Protein AF-A0AAF0Q0V6-F1 (afdb_monomer_lite)

Foldseek 3Di:
DDPDDDDPPDDPDDPVCVPPLQDDPVCVVLVVVLVCQCPDPDNVSRDDVVVSLVSVCVGPSCVVCVVVVVNDD

Sequence (73 aa):
MGLERVQPGCSLVHQILVGDPGFDLLDGAAITKLAKQCVEEQPKKRPNMKEVVARLEGLRAVQEHGEEINVHP

Organism: Solanum verrucosum (NCBI:txid315347)

pLDDT: mean 83.27, std 16.85, range [35.31, 98.62]

Secondary structure (DSSP, 8-state):
-------TT--SS-GGGTT-TT--TTTHHHHHHHHHHHT-SSGGGSPPHHHHHHHHHTSHHHHHHTTTTT---

Structure (mmCIF, N/CA/C/O backbone):
data_AF-A0AAF0Q0V6-F1
#
_entry.id   AF-A0AAF0Q0V6-F1
#
loop_
_atom_site.group_PDB
_atom_site.id
_atom_site.type_symbol
_atom_site.label_atom_id
_atom_site.label_alt_id
_atom_site.label_comp_id
_atom_site.label_asym_id
_atom_site.label_entity_id
_atom_site.label_seq_id
_atom_site.pdbx_PDB_ins_code
_atom_site.Cartn_x
_atom_site.Cartn_y
_atom_site.Cartn_z
_atom_site.occupancy
_atom_site.B_iso_or_equiv
_atom_site.auth_seq_id
_atom_site.auth_comp_id
_atom_site.auth_asym_id
_atom_site.auth_atom_id
_atom_site.pdbx_PDB_model_num
ATOM 1 N N . MET A 1 1 ? -10.733 27.226 -9.228 1.00 35.31 1 MET A N 1
ATOM 2 C CA . MET A 1 1 ? -11.111 25.801 -9.324 1.00 35.31 1 MET A CA 1
ATOM 3 C C . MET A 1 1 ? -10.813 25.370 -10.755 1.00 35.31 1 MET A C 1
ATOM 5 O O . MET A 1 1 ? -11.629 25.596 -11.634 1.00 35.31 1 MET A O 1
ATOM 9 N N . GLY A 1 2 ? -9.581 24.934 -11.023 1.00 39.44 2 GLY A N 1
ATOM 10 C CA . GLY A 1 2 ? -9.161 24.498 -12.355 1.00 39.44 2 GLY A CA 1
ATOM 11 C C . GLY A 1 2 ? -9.101 22.981 -12.366 1.00 39.44 2 GLY A C 1
ATOM 12 O O . GLY A 1 2 ? -8.221 22.413 -11.734 1.00 39.44 2 GLY A O 1
ATOM 13 N N . LEU A 1 3 ? -10.060 22.329 -13.022 1.00 54.06 3 LEU A N 1
ATOM 14 C CA . LEU A 1 3 ? -9.913 20.926 -13.394 1.00 54.06 3 LEU A CA 1
ATOM 15 C C . LEU A 1 3 ? -9.036 20.916 -14.647 1.00 54.06 3 LEU A C 1
ATOM 17 O O . LEU A 1 3 ? -9.539 21.031 -15.767 1.00 54.06 3 LEU A O 1
ATOM 21 N N . GLU A 1 4 ? -7.720 20.904 -14.448 1.00 49.44 4 GLU A N 1
ATOM 22 C CA . GLU A 1 4 ? -6.780 20.764 -15.554 1.00 49.44 4 GLU A CA 1
ATOM 23 C C . GLU A 1 4 ? -7.006 19.403 -16.212 1.00 49.44 4 GLU A C 1
ATOM 25 O O . GLU A 1 4 ? -7.064 18.353 -15.572 1.00 49.44 4 GLU A O 1
ATOM 30 N N . ARG A 1 5 ? -7.257 19.464 -17.517 1.00 51.78 5 ARG A N 1
ATOM 31 C CA . ARG A 1 5 ? -7.622 18.331 -18.356 1.00 51.78 5 ARG A CA 1
ATOM 32 C C . ARG A 1 5 ? -6.451 17.350 -18.370 1.00 51.78 5 ARG A C 1
ATOM 34 O O . ARG A 1 5 ? -5.381 17.705 -18.850 1.00 51.78 5 ARG A O 1
ATOM 41 N N . VAL A 1 6 ? -6.662 16.121 -17.894 1.00 54.53 6 VAL A N 1
ATOM 42 C CA . VAL A 1 6 ? -5.715 15.014 -18.101 1.00 54.53 6 VAL A CA 1
ATOM 43 C C . VAL A 1 6 ? -5.550 14.830 -19.610 1.00 54.53 6 VAL A C 1
ATOM 45 O O . VAL A 1 6 ? -6.478 14.389 -20.290 1.00 54.53 6 VAL A O 1
ATOM 48 N N . GLN A 1 7 ? -4.401 15.232 -20.157 1.00 50.25 7 GLN A N 1
ATOM 49 C CA . GLN A 1 7 ? -4.084 14.976 -21.557 1.00 50.25 7 GLN A CA 1
ATOM 50 C C . GLN A 1 7 ? -3.773 13.478 -21.723 1.00 50.25 7 GLN A C 1
ATOM 52 O O . GLN A 1 7 ? -2.968 12.934 -20.960 1.00 50.25 7 GLN A O 1
ATOM 57 N N . PRO A 1 8 ? -4.390 12.788 -22.699 1.00 48.31 8 PRO A N 1
ATOM 58 C CA . PRO A 1 8 ? -4.090 11.389 -22.959 1.00 48.31 8 PRO A CA 1
ATOM 59 C C . PRO A 1 8 ? -2.674 11.305 -23.540 1.00 48.31 8 PRO A C 1
ATOM 61 O O . PRO A 1 8 ? -2.426 11.776 -24.646 1.00 48.31 8 PRO A O 1
ATOM 64 N N . GLY A 1 9 ? -1.737 10.766 -22.756 1.00 59.12 9 GLY A N 1
ATOM 65 C CA . GLY A 1 9 ? -0.319 10.646 -23.121 1.00 59.12 9 GLY A CA 1
ATOM 66 C C . GLY A 1 9 ? 0.667 11.184 -22.081 1.00 59.12 9 GLY A C 1
ATOM 67 O O . GLY A 1 9 ? 1.865 10.947 -22.207 1.00 59.12 9 GLY A O 1
ATOM 68 N N . CYS A 1 10 ? 0.201 11.867 -21.032 1.00 57.28 10 CYS A N 1
ATOM 69 C CA . CYS A 1 10 ? 1.070 12.248 -19.922 1.00 57.28 10 CYS A CA 1
ATOM 70 C C . CYS A 1 10 ? 1.304 11.040 -19.006 1.00 57.28 10 CYS A C 1
ATOM 72 O O . CYS A 1 10 ? 0.379 10.570 -18.343 1.00 57.28 10 CYS A O 1
ATOM 74 N N . SER A 1 11 ? 2.543 10.542 -18.961 1.00 62.72 11 SER A N 1
ATOM 75 C CA . SER A 1 11 ? 2.964 9.619 -17.906 1.00 62.72 11 SER A CA 1
ATOM 76 C C . SER A 1 11 ? 2.786 10.313 -16.555 1.00 62.72 11 SER A C 1
ATOM 78 O O . SER A 1 11 ? 3.315 11.403 -16.346 1.00 62.72 11 SER A O 1
ATOM 80 N N . LEU A 1 12 ? 2.044 9.688 -15.636 1.00 70.69 12 LEU A N 1
ATOM 81 C CA . LEU A 1 12 ? 1.884 10.179 -14.260 1.00 70.69 12 LEU A CA 1
ATOM 82 C C . LEU A 1 12 ? 3.175 10.061 -13.441 1.00 70.69 12 LEU A C 1
ATOM 84 O O . LEU A 1 12 ? 3.241 10.543 -12.313 1.00 70.69 12 LEU A O 1
ATOM 88 N N . VAL A 1 13 ? 4.192 9.412 -14.006 1.00 70.75 13 VAL A N 1
ATOM 89 C CA . VAL A 1 13 ? 5.494 9.222 -13.387 1.00 70.75 13 VAL A CA 1
ATOM 90 C C . VAL A 1 13 ? 6.601 9.774 -14.261 1.00 70.75 13 VAL A C 1
ATOM 92 O O . VAL A 1 13 ? 6.555 9.708 -15.494 1.00 70.75 13 VAL A O 1
ATOM 95 N N . HIS A 1 14 ? 7.614 10.320 -13.599 1.00 78.69 14 HIS A N 1
ATOM 96 C CA . HIS A 1 14 ? 8.837 10.734 -14.259 1.00 78.69 14 HIS A CA 1
ATOM 97 C C . HIS A 1 14 ? 9.524 9.518 -14.897 1.00 78.69 14 HIS A C 1
ATOM 99 O O . HIS A 1 14 ? 9.517 8.426 -14.334 1.00 78.69 14 HIS A O 1
ATOM 105 N N . GLN A 1 15 ? 10.150 9.715 -16.056 1.00 79.81 15 GLN A N 1
ATOM 106 C CA . GLN A 1 15 ? 10.687 8.646 -16.909 1.00 79.81 15 GLN A CA 1
ATOM 107 C C . GLN A 1 15 ? 11.760 7.774 -16.223 1.00 79.81 15 GLN A C 1
ATOM 109 O O . GLN A 1 15 ? 11.981 6.647 -16.636 1.00 79.81 15 GLN A O 1
ATOM 114 N N . ILE A 1 16 ? 12.371 8.275 -15.143 1.00 79.25 16 ILE A N 1
ATOM 115 C CA . ILE A 1 16 ? 13.337 7.548 -14.297 1.00 79.25 16 ILE A CA 1
ATOM 116 C C . ILE A 1 16 ? 12.712 6.321 -13.621 1.00 79.25 16 ILE A C 1
ATOM 118 O O . ILE A 1 16 ? 13.412 5.350 -13.380 1.00 79.25 16 ILE A O 1
ATOM 122 N N . LEU A 1 17 ? 11.409 6.352 -13.329 1.00 75.69 17 LEU A N 1
ATOM 123 C CA . LEU A 1 17 ? 10.718 5.229 -12.688 1.00 75.69 17 LEU A CA 1
ATOM 124 C C . LEU A 1 17 ? 10.353 4.119 -13.683 1.00 75.69 17 LEU A C 1
ATOM 126 O O . LEU A 1 17 ? 9.927 3.042 -13.282 1.00 75.69 17 LEU A O 1
ATOM 130 N N . VAL A 1 18 ? 10.499 4.360 -14.989 1.00 75.62 18 VAL A N 1
ATOM 131 C CA . VAL A 1 18 ? 10.219 3.348 -16.009 1.00 75.62 18 VAL A CA 1
ATOM 132 C C . VAL A 1 18 ? 11.323 2.292 -15.967 1.00 75.62 18 VAL A C 1
ATOM 134 O O . VAL A 1 18 ? 12.454 2.563 -16.361 1.00 75.62 18 VAL A O 1
ATOM 137 N N . GLY A 1 19 ? 10.975 1.089 -15.507 1.00 77.31 19 GLY A N 1
ATOM 138 C CA . GLY A 1 19 ? 11.913 -0.022 -15.322 1.00 77.31 19 GLY A CA 1
ATOM 139 C C . GLY A 1 19 ? 12.558 -0.084 -13.935 1.00 77.31 19 GLY A C 1
ATOM 140 O O . GLY A 1 19 ? 13.424 -0.928 -13.728 1.00 77.31 19 GLY A O 1
ATOM 141 N N . ASP A 1 20 ? 12.154 0.780 -12.998 1.00 85.56 20 ASP A N 1
ATOM 142 C CA . ASP A 1 20 ? 12.549 0.651 -11.595 1.00 85.56 20 ASP A CA 1
ATOM 143 C C . ASP A 1 20 ? 11.807 -0.539 -10.949 1.00 85.56 20 ASP A C 1
ATOM 145 O O . ASP A 1 20 ? 10.579 -0.604 -11.055 1.00 85.56 20 ASP A O 1
ATOM 149 N N . PRO A 1 21 ? 12.503 -1.476 -10.277 1.00 83.81 21 PRO A N 1
ATOM 150 C CA . PRO A 1 21 ? 11.880 -2.663 -9.679 1.00 83.81 21 PRO A CA 1
ATOM 151 C C . PRO A 1 21 ? 10.881 -2.329 -8.558 1.00 83.81 21 PRO A C 1
ATOM 153 O O . PRO A 1 21 ? 9.969 -3.108 -8.279 1.00 83.81 21 PRO A O 1
ATOM 156 N N . GLY A 1 22 ? 11.003 -1.151 -7.937 1.00 85.00 22 GLY A N 1
ATOM 157 C CA . GLY A 1 22 ? 10.062 -0.637 -6.943 1.00 85.00 22 GLY A CA 1
ATOM 158 C C . GLY A 1 22 ? 8.831 0.046 -7.538 1.00 85.00 22 GLY A C 1
ATOM 159 O O . GLY A 1 22 ? 7.992 0.546 -6.781 1.00 85.00 22 GLY A O 1
ATOM 160 N N . PHE A 1 23 ? 8.694 0.084 -8.867 1.00 86.19 23 PHE A N 1
ATOM 161 C CA . PHE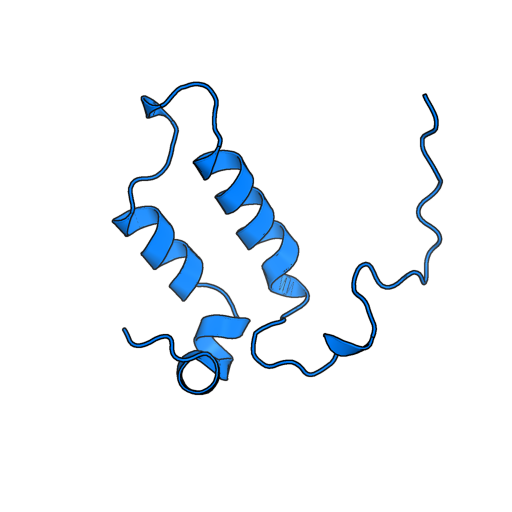 A 1 23 ? 7.588 0.741 -9.547 1.00 86.19 23 PHE A CA 1
ATOM 162 C C . PHE A 1 23 ? 6.838 -0.197 -10.499 1.00 86.19 23 PHE A C 1
ATOM 164 O O . PHE A 1 23 ? 7.334 -0.576 -11.556 1.00 86.19 23 PHE A O 1
ATOM 171 N N . ASP A 1 24 ? 5.567 -0.462 -10.183 1.00 89.25 24 ASP A N 1
ATOM 172 C CA . ASP A 1 24 ? 4.624 -1.095 -11.104 1.00 89.25 24 ASP A CA 1
ATOM 173 C C . ASP A 1 24 ? 3.377 -0.220 -11.313 1.00 89.25 24 ASP A C 1
ATOM 175 O O . ASP A 1 24 ? 2.742 0.262 -10.370 1.00 89.25 24 ASP A O 1
ATOM 179 N N . LEU A 1 25 ? 2.998 -0.019 -12.579 1.00 85.81 25 LEU A N 1
ATOM 180 C CA . LEU A 1 25 ? 1.860 0.823 -12.967 1.00 85.81 25 LEU A CA 1
ATOM 181 C C . LEU A 1 25 ? 0.518 0.316 -12.414 1.00 85.81 25 LEU A C 1
ATOM 183 O O . LEU A 1 25 ? -0.389 1.124 -12.192 1.00 85.81 25 LEU A O 1
ATOM 187 N N . LEU A 1 26 ? 0.368 -0.994 -12.197 1.00 88.62 26 LEU A N 1
ATOM 188 C CA . LEU A 1 26 ? -0.877 -1.584 -11.700 1.00 88.62 26 LEU A CA 1
ATOM 189 C C . LEU A 1 26 ? -1.035 -1.412 -10.182 1.00 88.62 26 LEU A C 1
ATOM 191 O O . LEU A 1 26 ? -2.164 -1.423 -9.685 1.00 88.62 26 LEU A O 1
ATOM 195 N N . ASP A 1 27 ? 0.057 -1.171 -9.453 1.00 92.94 27 ASP A N 1
ATOM 196 C CA . ASP A 1 27 ? 0.031 -1.001 -7.996 1.00 92.94 27 ASP A CA 1
ATOM 197 C C . ASP A 1 27 ? -0.517 0.365 -7.560 1.00 92.94 27 ASP A C 1
ATOM 199 O O . ASP A 1 27 ? -1.013 0.512 -6.438 1.00 92.94 27 ASP A O 1
ATOM 203 N N . GLY A 1 28 ? -0.501 1.365 -8.449 1.00 89.94 28 GLY A N 1
ATOM 204 C CA . GLY A 1 28 ? -0.796 2.766 -8.127 1.00 89.94 28 GLY A CA 1
ATOM 205 C C . GLY A 1 28 ? -2.132 2.989 -7.408 1.00 89.94 28 GLY A C 1
ATOM 206 O O . GLY A 1 28 ? -2.198 3.704 -6.403 1.00 89.94 28 GLY A O 1
ATOM 207 N N . ALA A 1 29 ? -3.210 2.347 -7.866 1.00 92.69 29 ALA A N 1
ATOM 208 C CA . ALA A 1 29 ? -4.519 2.465 -7.221 1.00 92.69 29 ALA A CA 1
ATOM 209 C C . ALA A 1 29 ? -4.554 1.778 -5.843 1.00 92.69 29 ALA A C 1
ATOM 211 O O . ALA A 1 29 ? -5.165 2.297 -4.900 1.00 92.69 29 ALA A O 1
ATOM 212 N N . ALA A 1 30 ? -3.890 0.627 -5.709 1.00 95.62 30 ALA A N 1
ATOM 213 C CA . ALA A 1 30 ? -3.850 -0.148 -4.475 1.00 95.62 30 ALA A CA 1
ATOM 214 C C . ALA A 1 30 ? -3.051 0.574 -3.380 1.00 95.62 30 ALA A C 1
ATOM 216 O O . ALA A 1 30 ? -3.581 0.764 -2.275 1.00 95.62 30 ALA A O 1
ATOM 217 N N . ILE A 1 31 ? -1.838 1.047 -3.698 1.00 95.12 31 ILE A N 1
ATOM 218 C CA . ILE A 1 31 ? -0.983 1.777 -2.752 1.00 95.12 31 ILE A CA 1
ATOM 219 C C . ILE A 1 31 ? -1.608 3.118 -2.355 1.00 95.12 31 ILE A C 1
ATOM 221 O O . ILE A 1 31 ? -1.631 3.460 -1.174 1.00 95.12 31 ILE A O 1
ATOM 225 N N . THR A 1 32 ? -2.229 3.835 -3.300 1.00 95.56 32 THR A N 1
ATOM 226 C CA . THR A 1 32 ? -2.928 5.101 -3.015 1.00 95.56 32 THR A CA 1
ATOM 227 C C . THR A 1 32 ? -4.099 4.886 -2.058 1.00 95.56 32 THR A C 1
ATOM 229 O O . THR A 1 32 ? -4.288 5.649 -1.106 1.00 95.56 32 THR A O 1
ATOM 232 N N . LYS A 1 33 ? -4.892 3.825 -2.267 1.00 97.56 33 LYS A N 1
ATOM 233 C CA . LYS A 1 33 ? -6.000 3.481 -1.366 1.00 97.56 33 LYS A CA 1
ATOM 234 C C . LYS A 1 33 ? -5.494 3.126 0.031 1.00 97.56 33 LYS A C 1
ATOM 236 O O . LYS A 1 33 ? -6.105 3.553 1.009 1.00 97.56 33 LYS A O 1
ATOM 241 N N . LEU A 1 34 ? -4.404 2.362 0.131 1.00 98.06 34 LEU A N 1
ATOM 242 C CA . LEU A 1 34 ? -3.774 2.040 1.411 1.00 98.06 34 LEU A CA 1
ATOM 243 C C . LEU A 1 34 ? -3.280 3.309 2.119 1.00 98.06 34 LEU A C 1
ATOM 245 O O . LEU A 1 34 ? -3.667 3.544 3.261 1.00 98.06 34 LEU A O 1
ATOM 249 N N . ALA A 1 35 ? -2.530 4.167 1.423 1.00 97.94 35 ALA A N 1
ATOM 250 C CA . ALA A 1 35 ? -2.026 5.431 1.958 1.00 97.94 35 ALA A CA 1
ATOM 251 C C . ALA A 1 35 ? -3.160 6.324 2.483 1.00 97.94 35 ALA A C 1
ATOM 253 O O . ALA A 1 35 ? -3.089 6.808 3.612 1.00 97.94 35 ALA A O 1
ATOM 254 N N . LYS A 1 36 ? -4.252 6.461 1.715 1.00 98.19 36 LYS A N 1
ATOM 255 C CA . LYS A 1 36 ? -5.455 7.189 2.146 1.00 98.19 36 LYS A CA 1
ATOM 256 C C . LYS A 1 36 ? -6.027 6.632 3.454 1.00 98.19 36 LYS A C 1
ATOM 258 O O . LYS A 1 36 ? -6.434 7.404 4.314 1.00 98.19 36 LYS A O 1
ATOM 263 N N . GLN A 1 37 ? -6.068 5.309 3.614 1.00 98.19 37 GLN A N 1
ATOM 264 C CA . GLN A 1 37 ? -6.575 4.683 4.839 1.00 98.19 37 GLN A CA 1
ATOM 265 C C . GLN A 1 37 ? -5.623 4.869 6.028 1.00 98.19 37 GLN A C 1
ATOM 267 O O . GLN A 1 37 ? -6.092 5.047 7.149 1.00 98.19 37 GLN A O 1
ATOM 272 N N . CYS A 1 38 ? -4.306 4.882 5.808 1.00 98.62 38 CYS A N 1
ATOM 273 C CA . CYS A 1 38 ? -3.319 5.138 6.863 1.00 98.62 38 CYS A CA 1
ATOM 274 C C . CYS A 1 38 ? -3.453 6.540 7.475 1.00 98.62 38 CYS A C 1
ATOM 276 O O . CYS A 1 38 ? -3.234 6.708 8.675 1.00 98.62 38 CYS A O 1
ATOM 278 N N . VAL A 1 39 ? -3.846 7.534 6.674 1.00 98.00 39 VAL A N 1
ATOM 279 C CA . VAL A 1 39 ? -4.016 8.932 7.114 1.00 98.00 39 VAL A CA 1
ATOM 280 C C . VAL A 1 39 ? -5.462 9.296 7.460 1.00 98.00 39 VAL A C 1
ATOM 282 O O . VAL A 1 39 ? -5.781 10.471 7.610 1.00 98.00 39 VAL A O 1
ATOM 285 N N . GLU A 1 40 ? -6.345 8.306 7.596 1.00 98.31 40 GLU A N 1
ATOM 286 C CA . GLU A 1 40 ? -7.753 8.528 7.927 1.00 98.31 40 GLU A CA 1
ATOM 287 C C . GLU A 1 40 ? -7.904 9.332 9.232 1.00 98.31 40 GLU A C 1
ATOM 289 O O . GLU A 1 40 ? -7.197 9.100 10.225 1.00 98.31 40 GLU A O 1
ATOM 294 N N . GLU A 1 41 ? -8.838 10.285 9.235 1.00 97.75 41 GLU A N 1
ATOM 295 C CA . GLU A 1 41 ? -9.009 11.231 10.342 1.00 97.75 41 GLU A CA 1
ATOM 296 C C . GLU A 1 41 ? -9.385 10.496 11.626 1.00 97.75 41 GLU A C 1
ATOM 298 O O . GLU A 1 41 ? -8.868 10.791 12.702 1.00 97.75 41 GLU A O 1
ATOM 303 N N . GLN A 1 42 ? -10.250 9.486 11.502 1.00 97.94 42 GLN A N 1
ATOM 304 C CA . GLN A 1 42 ? -10.663 8.643 12.617 1.00 97.94 42 GLN A CA 1
ATOM 305 C C . GLN A 1 42 ? -9.624 7.536 12.860 1.00 97.94 42 GLN A C 1
ATOM 307 O O . GLN A 1 42 ? -9.560 6.598 12.063 1.00 97.94 42 GLN A O 1
ATOM 312 N N . PRO A 1 43 ? -8.880 7.535 13.987 1.00 97.44 43 PRO A N 1
ATOM 313 C CA . PRO A 1 43 ? -7.797 6.571 14.207 1.00 97.44 43 PRO A CA 1
ATOM 314 C C . PRO A 1 43 ? -8.251 5.109 14.150 1.00 97.44 43 PRO A C 1
ATOM 316 O O . PRO A 1 43 ? -7.545 4.261 13.622 1.00 97.44 43 PRO A O 1
ATOM 319 N N . LYS A 1 44 ? -9.476 4.826 14.609 1.00 97.31 44 LYS A N 1
ATOM 320 C CA . LYS A 1 44 ? -10.099 3.490 14.586 1.00 97.31 44 LYS A CA 1
ATOM 321 C C . LYS A 1 44 ? -10.359 2.915 13.186 1.00 97.31 44 LYS A C 1
ATOM 323 O O . LYS A 1 44 ? -10.697 1.745 13.075 1.00 97.31 44 LYS A O 1
ATOM 328 N N . LYS A 1 45 ? -10.291 3.742 12.139 1.00 97.69 45 LYS A N 1
ATOM 329 C CA . LYS A 1 45 ? -10.457 3.323 10.739 1.00 97.69 45 LYS A CA 1
ATOM 330 C C . LYS A 1 45 ? -9.119 3.113 10.024 1.00 97.69 45 LYS A C 1
ATOM 332 O O . LYS A 1 45 ? -9.118 2.627 8.894 1.00 97.69 45 LYS A O 1
ATOM 337 N N . ARG A 1 46 ? -8.003 3.503 10.650 1.00 98.50 46 ARG A N 1
ATOM 338 C CA . ARG A 1 46 ? -6.667 3.258 10.106 1.00 98.50 46 ARG A CA 1
ATOM 339 C C . ARG A 1 46 ? -6.364 1.762 10.197 1.00 98.50 46 ARG A C 1
ATOM 341 O O . ARG A 1 46 ? -6.731 1.145 11.199 1.00 98.50 46 ARG A O 1
ATOM 348 N N . PRO A 1 47 ? -5.701 1.181 9.190 1.00 98.56 47 PRO A N 1
ATOM 349 C CA . PRO A 1 47 ? -5.219 -0.185 9.288 1.00 98.56 47 PRO A CA 1
ATOM 350 C C . PRO A 1 47 ? -4.143 -0.282 10.371 1.00 98.56 47 PRO A C 1
ATOM 352 O O . PRO A 1 47 ? -3.383 0.663 10.606 1.00 98.56 47 PRO A O 1
ATOM 355 N N . ASN A 1 48 ?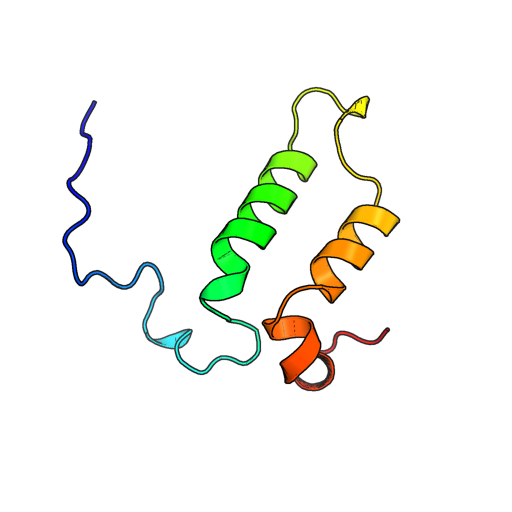 -4.051 -1.438 11.013 1.00 98.12 48 ASN A N 1
ATOM 356 C CA . ASN A 1 48 ? -2.906 -1.753 11.857 1.00 98.12 48 ASN A CA 1
ATOM 357 C C . ASN A 1 48 ? -1.701 -2.176 10.994 1.00 98.12 48 ASN A C 1
A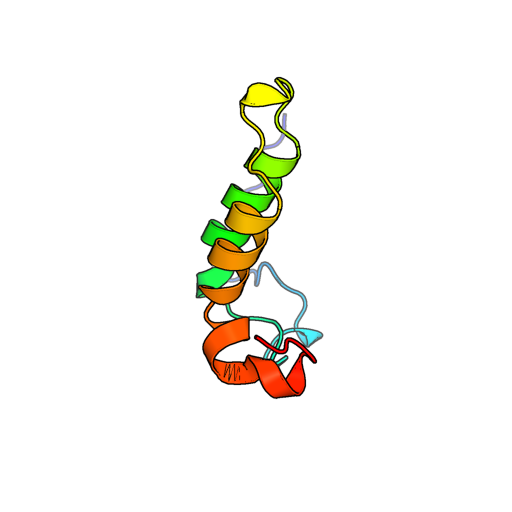TOM 359 O O . ASN A 1 48 ? -1.850 -2.523 9.825 1.00 98.12 48 ASN A O 1
ATOM 363 N N . MET A 1 49 ? -0.496 -2.190 11.571 1.00 97.38 49 MET A N 1
ATOM 364 C CA . MET A 1 49 ? 0.720 -2.492 10.803 1.00 97.38 49 MET A CA 1
ATOM 365 C C . MET A 1 49 ? 0.720 -3.879 10.150 1.00 97.38 49 MET A C 1
ATOM 367 O O . MET A 1 49 ? 1.276 -4.012 9.067 1.00 97.38 49 MET A O 1
ATOM 371 N N . LYS A 1 50 ? 0.064 -4.893 10.736 1.00 97.69 50 LYS A N 1
ATOM 372 C CA . LYS A 1 50 ? -0.046 -6.216 10.096 1.00 97.69 50 LYS A CA 1
ATOM 373 C C . LYS A 1 50 ? -0.881 -6.143 8.818 1.00 97.69 50 LYS A C 1
ATOM 375 O O . LYS A 1 50 ? -0.513 -6.736 7.814 1.00 97.69 50 LYS A O 1
ATOM 380 N N . GLU A 1 51 ? -1.978 -5.387 8.840 1.00 98.12 51 GLU A N 1
ATOM 381 C CA . GLU A 1 51 ? -2.809 -5.151 7.651 1.00 98.12 51 GLU A CA 1
ATOM 382 C C . GLU A 1 51 ? -2.083 -4.305 6.599 1.00 98.12 51 GLU A C 1
ATOM 384 O O . GLU A 1 51 ? -2.281 -4.516 5.405 1.00 98.12 51 GLU A O 1
ATOM 389 N N . VAL A 1 52 ? -1.252 -3.347 7.025 1.00 97.81 52 VAL A N 1
ATOM 390 C CA . VAL A 1 52 ? -0.413 -2.554 6.114 1.00 97.81 52 VAL A CA 1
ATOM 391 C C . VAL A 1 52 ? 0.590 -3.459 5.406 1.00 97.81 52 VAL A C 1
ATOM 393 O O . VAL A 1 52 ? 0.602 -3.475 4.180 1.00 97.81 52 VAL A O 1
ATOM 396 N N . VAL A 1 53 ? 1.373 -4.236 6.160 1.00 95.94 53 VAL A N 1
ATOM 397 C CA . VAL A 1 53 ? 2.389 -5.149 5.612 1.00 95.94 53 VAL A CA 1
ATOM 398 C C . VAL A 1 53 ? 1.756 -6.153 4.651 1.00 95.94 53 VAL A C 1
ATOM 400 O O . VAL A 1 53 ? 2.143 -6.177 3.490 1.00 95.94 53 VAL A O 1
ATOM 403 N N . ALA A 1 54 ? 0.687 -6.843 5.060 1.00 96.19 54 ALA A N 1
ATOM 404 C CA . ALA A 1 54 ? 0.008 -7.820 4.204 1.00 96.19 54 ALA A CA 1
ATOM 405 C C . ALA A 1 54 ? -0.495 -7.223 2.875 1.00 96.19 54 ALA A C 1
ATOM 407 O O . ALA A 1 54 ? -0.563 -7.902 1.852 1.00 96.19 54 ALA A O 1
ATOM 408 N N . ARG A 1 55 ? -0.873 -5.939 2.865 1.00 97.38 55 ARG A N 1
ATOM 409 C CA . ARG A 1 55 ? -1.308 -5.252 1.640 1.00 97.38 55 ARG A CA 1
ATOM 410 C C . ARG A 1 55 ? -0.151 -4.746 0.789 1.00 97.38 55 ARG A C 1
ATOM 412 O O . ARG A 1 55 ? -0.337 -4.646 -0.419 1.00 97.38 55 ARG A O 1
ATOM 419 N N . LEU A 1 56 ? 0.986 -4.413 1.397 1.00 95.69 56 LEU A N 1
ATOM 420 C CA . LEU A 1 56 ? 2.215 -4.064 0.684 1.00 95.69 56 LEU A CA 1
ATOM 421 C C . LEU A 1 56 ? 2.838 -5.304 0.033 1.00 95.69 56 LEU A C 1
ATOM 423 O O . LEU A 1 56 ? 3.199 -5.246 -1.133 1.00 95.69 56 LEU A O 1
ATOM 427 N N . GLU A 1 57 ? 2.869 -6.437 0.733 1.00 94.06 57 GLU A N 1
ATOM 428 C CA . GLU A 1 57 ? 3.319 -7.732 0.197 1.00 94.06 57 GLU A CA 1
ATOM 429 C C . GLU A 1 57 ? 2.475 -8.201 -0.996 1.00 94.06 57 GLU A C 1
ATOM 431 O O . GLU A 1 57 ? 2.967 -8.897 -1.873 1.00 94.06 57 GLU A O 1
ATOM 436 N N . GLY A 1 58 ? 1.204 -7.792 -1.060 1.00 93.88 58 GLY A N 1
ATOM 437 C CA . GLY A 1 58 ? 0.3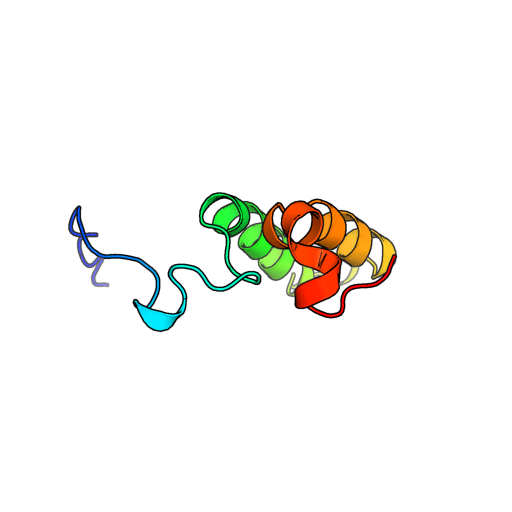13 -8.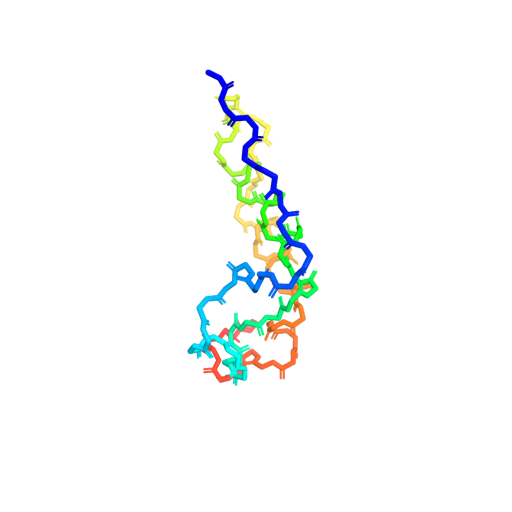081 -2.184 1.00 93.88 58 GLY A CA 1
ATOM 438 C C . GLY A 1 58 ? 0.522 -7.204 -3.425 1.00 93.88 58 GLY A C 1
ATOM 439 O O . GLY A 1 58 ? -0.185 -7.399 -4.414 1.00 93.88 58 GLY A O 1
ATOM 440 N N . LEU A 1 59 ? 1.441 -6.237 -3.399 1.00 95.06 59 LEU A N 1
ATOM 441 C CA . LEU A 1 59 ? 1.763 -5.402 -4.560 1.00 95.06 59 LEU A CA 1
ATOM 442 C C . LEU A 1 59 ? 2.637 -6.169 -5.555 1.00 95.06 59 LEU A C 1
ATOM 444 O O . LEU A 1 59 ? 3.456 -7.000 -5.160 1.00 95.06 59 LEU A O 1
ATOM 448 N N . ARG A 1 60 ? 2.473 -5.900 -6.850 1.00 93.56 60 ARG A N 1
ATOM 449 C CA . ARG A 1 60 ? 3.236 -6.570 -7.910 1.00 93.56 60 ARG A CA 1
ATOM 450 C C . ARG A 1 60 ? 4.717 -6.241 -7.831 1.00 93.56 60 ARG A C 1
ATOM 452 O O . ARG A 1 60 ? 5.522 -7.158 -7.911 1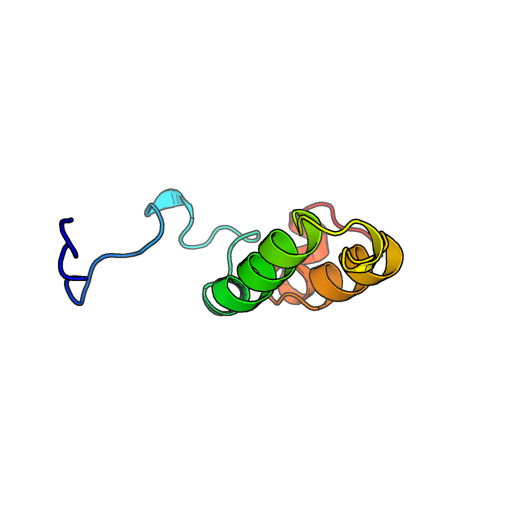.00 93.56 60 ARG A O 1
ATOM 459 N N . ALA A 1 61 ? 5.070 -4.980 -7.581 1.00 91.56 61 ALA A N 1
ATOM 460 C CA . ALA A 1 61 ? 6.461 -4.574 -7.397 1.00 91.56 61 ALA A CA 1
ATOM 461 C C . ALA A 1 61 ? 7.149 -5.383 -6.280 1.00 91.56 61 ALA A C 1
ATOM 463 O O . ALA A 1 61 ? 8.293 -5.799 -6.425 1.00 91.56 61 ALA A O 1
ATOM 464 N N . VAL A 1 62 ? 6.421 -5.680 -5.197 1.00 92.62 62 VAL A N 1
ATOM 465 C CA . VAL A 1 62 ? 6.944 -6.453 -4.062 1.00 92.62 62 VAL A CA 1
ATOM 466 C C . VAL A 1 62 ? 6.996 -7.951 -4.360 1.00 92.62 62 VAL A C 1
ATOM 468 O O . VAL A 1 62 ? 7.978 -8.601 -4.020 1.00 92.62 62 VAL A O 1
ATOM 471 N N . GLN A 1 63 ? 5.982 -8.510 -5.020 1.00 91.56 63 GLN A N 1
ATOM 472 C CA . GLN A 1 63 ? 5.971 -9.933 -5.379 1.00 91.56 63 GLN A CA 1
ATOM 473 C C . GLN A 1 63 ? 6.997 -10.287 -6.460 1.00 91.56 63 GLN A C 1
ATOM 475 O O . GLN A 1 63 ? 7.575 -11.370 -6.419 1.00 91.56 63 GLN A O 1
ATOM 480 N N . GLU A 1 64 ? 7.195 -9.404 -7.440 1.00 88.38 64 GLU A N 1
ATOM 481 C CA . GLU A 1 64 ? 8.061 -9.653 -8.596 1.00 88.38 64 GLU A CA 1
ATOM 482 C C . GLU A 1 64 ? 9.524 -9.273 -8.311 1.00 88.38 64 GLU A C 1
ATOM 484 O O . GLU A 1 64 ? 10.420 -9.952 -8.806 1.00 88.38 64 GLU A O 1
ATOM 489 N N . HIS A 1 65 ? 9.772 -8.254 -7.474 1.00 84.75 65 HIS A N 1
ATOM 490 C CA . HIS A 1 65 ? 11.118 -7.706 -7.243 1.00 84.75 65 HIS A CA 1
ATOM 491 C C . HIS A 1 65 ? 11.485 -7.534 -5.756 1.00 84.75 65 HIS A C 1
ATOM 493 O O . HIS A 1 65 ? 12.402 -6.777 -5.438 1.00 84.75 65 HIS A O 1
ATOM 499 N N . GLY A 1 66 ? 10.800 -8.222 -4.831 1.00 77.88 66 GLY A N 1
ATOM 500 C CA . GLY A 1 66 ? 10.962 -8.087 -3.370 1.00 77.88 66 GLY A CA 1
ATOM 501 C C . GLY A 1 66 ? 12.413 -8.105 -2.866 1.00 77.88 66 GLY A C 1
ATOM 502 O O . GLY A 1 66 ? 12.806 -7.260 -2.060 1.00 77.88 66 GLY A O 1
ATOM 503 N N . GLU A 1 67 ? 13.232 -9.002 -3.415 1.00 77.94 67 GLU A N 1
ATOM 504 C CA . GLU A 1 67 ? 14.660 -9.134 -3.094 1.00 77.94 67 GLU A CA 1
ATOM 505 C C . GLU A 1 67 ? 15.469 -7.885 -3.498 1.00 77.94 67 GLU A C 1
ATOM 507 O O . GLU A 1 67 ? 16.341 -7.427 -2.759 1.00 77.94 67 GLU A O 1
ATOM 512 N N . GLU A 1 68 ? 15.156 -7.291 -4.653 1.00 79.69 68 GLU A N 1
ATOM 513 C CA . GLU A 1 68 ? 15.845 -6.111 -5.196 1.00 79.69 68 GLU A CA 1
ATOM 514 C C . GLU A 1 68 ? 15.469 -4.832 -4.439 1.00 79.69 68 GLU A C 1
ATOM 516 O O . GLU A 1 68 ? 16.284 -3.918 -4.304 1.00 79.69 68 GLU A O 1
ATOM 521 N N . ILE A 1 69 ? 14.256 -4.789 -3.884 1.00 76.69 69 ILE A N 1
ATOM 522 C CA . ILE A 1 69 ? 13.762 -3.675 -3.064 1.00 76.69 69 ILE A CA 1
ATOM 523 C C . ILE A 1 69 ? 14.023 -3.868 -1.559 1.00 76.69 69 ILE A C 1
ATOM 525 O O . ILE A 1 69 ? 13.541 -3.076 -0.747 1.00 76.69 69 ILE A O 1
ATOM 529 N N . ASN A 1 70 ? 14.809 -4.885 -1.178 1.00 75.38 70 ASN A N 1
ATOM 530 C CA . ASN A 1 70 ? 15.162 -5.217 0.209 1.00 75.38 70 ASN A CA 1
ATOM 531 C C . ASN A 1 70 ? 13.934 -5.443 1.118 1.00 75.38 70 ASN A C 1
ATOM 533 O O . ASN A 1 70 ? 13.939 -5.098 2.304 1.00 75.38 70 ASN A O 1
ATOM 537 N N . VAL A 1 71 ? 12.868 -6.022 0.563 1.00 71.31 71 VAL A N 1
ATOM 538 C CA . VAL A 1 71 ? 11.686 -6.458 1.311 1.00 71.31 71 VAL A CA 1
ATOM 539 C C . VAL A 1 71 ? 11.811 -7.961 1.532 1.00 71.31 71 VAL A C 1
ATOM 541 O O . VAL A 1 71 ? 11.675 -8.742 0.599 1.00 71.31 71 VAL A O 1
ATOM 544 N N . HIS A 1 72 ? 12.089 -8.351 2.775 1.00 60.03 72 HIS A N 1
ATOM 545 C CA . HIS A 1 72 ? 12.142 -9.753 3.187 1.00 60.03 72 HIS A CA 1
ATOM 546 C C . HIS A 1 72 ? 10.832 -10.117 3.908 1.00 60.03 72 HIS A C 1
ATOM 548 O O . HIS A 1 72 ? 10.411 -9.330 4.764 1.00 60.03 72 HIS A O 1
ATOM 554 N N . PRO A 1 73 ? 10.195 -11.257 3.579 1.00 54.16 73 PRO A N 1
ATOM 555 C CA . PRO A 1 73 ? 9.035 -11.765 4.315 1.00 54.16 73 PRO A CA 1
ATOM 556 C C . PRO A 1 73 ? 9.371 -12.180 5.759 1.00 54.16 73 PRO A C 1
ATOM 558 O O . PRO A 1 73 ? 10.538 -12.550 6.033 1.00 54.16 73 PRO A O 1
#

Radius of gyration: 15.12 Å; chains: 1; bounding box: 27×38×38 Å